Protein AF-A0A2G2Z5S8-F1 (afdb_monomer_lite)

Radius of gyration: 26.85 Å; chains: 1; bounding box: 64×42×79 Å

Organism: Capsicum annuum (NCBI:txid4072)

pLDDT: mean 77.66, std 19.0, range [31.72, 97.69]

Secondary structure (DSSP, 8-state):
-HHHHHHHHHHHHHHHHHHHHHHHHTS--------------S-TTHHHHHHSS-----TT-------TTSSS---EEEEEEEEEEEEEETTEEEEEEEEEEEEE--SSSSHHHHHHHHHHHHHHHHHHHHHHHT-

Structure (mmCIF, N/CA/C/O backbone):
data_AF-A0A2G2Z5S8-F1
#
_entry.id   AF-A0A2G2Z5S8-F1
#
loop_
_atom_site.group_PDB
_atom_site.id
_atom_site.type_symbol
_atom_site.label_atom_id
_atom_site.label_alt_id
_atom_site.label_comp_id
_atom_site.label_asym_id
_atom_site.label_entity_id
_atom_site.label_seq_id
_atom_site.pdbx_PDB_ins_code
_atom_site.Cartn_x
_atom_site.Cartn_y
_atom_site.Cartn_z
_atom_site.occupancy
_atom_site.B_iso_or_equiv
_atom_site.auth_seq_id
_atom_site.auth_comp_id
_atom_site.auth_asym_id
_atom_site.auth_atom_id
_atom_site.pdbx_PDB_model_num
ATOM 1 N N . MET A 1 1 ? 36.21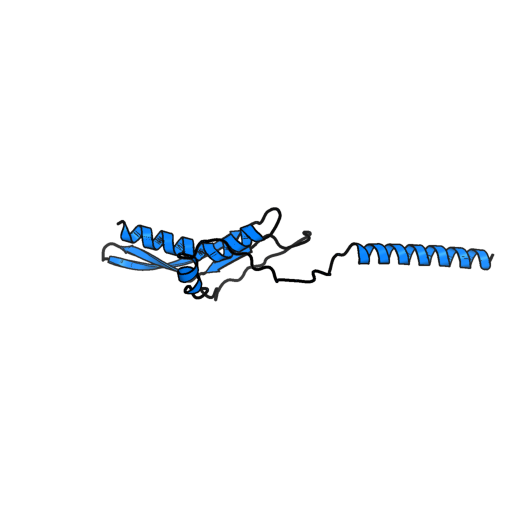5 -20.234 -53.855 1.00 63.56 1 MET A N 1
ATOM 2 C CA . MET A 1 1 ? 34.893 -20.577 -53.268 1.00 63.56 1 MET A CA 1
ATOM 3 C C . MET A 1 1 ? 34.923 -20.840 -51.760 1.00 63.56 1 MET A C 1
ATOM 5 O O . MET A 1 1 ? 33.955 -20.479 -51.110 1.00 63.56 1 MET A O 1
ATOM 9 N N . LYS A 1 2 ? 35.971 -21.458 -51.188 1.00 72.56 2 LYS A N 1
ATOM 10 C CA . LYS A 1 2 ? 36.055 -21.725 -49.735 1.00 72.56 2 LYS A CA 1
ATOM 11 C C . LYS A 1 2 ? 36.263 -20.446 -48.909 1.00 72.56 2 LYS A C 1
ATOM 13 O O . LYS A 1 2 ? 35.485 -20.200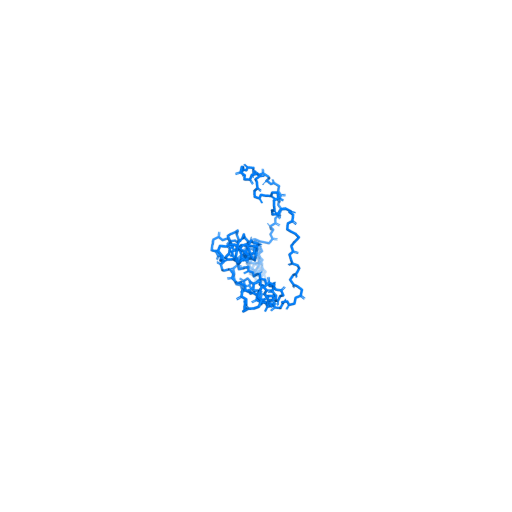 -47.999 1.00 72.56 2 LYS A O 1
ATOM 18 N N . GLU A 1 3 ? 37.179 -19.581 -49.341 1.00 75.44 3 GLU A N 1
ATOM 19 C CA . GLU A 1 3 ? 37.427 -18.270 -48.707 1.00 75.44 3 GLU A CA 1
ATOM 20 C C . GLU A 1 3 ? 36.176 -17.385 -48.634 1.00 75.44 3 GLU A C 1
ATOM 22 O O . GLU A 1 3 ? 35.882 -16.784 -47.608 1.00 75.44 3 GLU A O 1
ATOM 27 N N . LEU A 1 4 ? 35.367 -17.374 -49.698 1.00 81.19 4 LEU A N 1
ATOM 28 C CA . LEU A 1 4 ? 34.135 -16.585 -49.737 1.00 81.19 4 LEU A CA 1
ATOM 29 C C . LEU A 1 4 ? 33.081 -17.101 -48.743 1.00 81.19 4 LEU A C 1
ATOM 31 O O . LEU A 1 4 ? 32.362 -16.309 -48.143 1.00 81.19 4 LEU A O 1
ATOM 35 N N . LYS A 1 5 ? 33.016 -18.424 -48.532 1.00 83.31 5 LYS A N 1
ATOM 36 C CA . LYS A 1 5 ? 32.138 -19.027 -47.519 1.00 83.31 5 LYS A CA 1
ATOM 37 C C . LYS A 1 5 ? 32.605 -18.688 -46.105 1.00 83.31 5 LYS A C 1
ATOM 39 O O . LYS A 1 5 ? 31.769 -18.408 -45.259 1.00 83.31 5 LYS A O 1
ATOM 44 N N . ILE A 1 6 ? 33.917 -18.668 -45.866 1.00 87.94 6 ILE A N 1
ATOM 45 C CA . ILE A 1 6 ? 34.497 -18.299 -44.567 1.00 87.94 6 ILE A CA 1
ATOM 46 C C . ILE A 1 6 ? 34.156 -16.845 -44.222 1.00 87.94 6 ILE A C 1
ATOM 48 O O . ILE A 1 6 ? 33.663 -16.580 -43.128 1.00 87.94 6 ILE A O 1
ATOM 52 N N . VAL A 1 7 ? 34.327 -15.920 -45.171 1.00 88.56 7 VAL A N 1
ATOM 53 C CA . VAL A 1 7 ? 33.982 -14.501 -44.978 1.00 88.56 7 VAL A CA 1
ATOM 54 C C . VAL A 1 7 ? 32.497 -14.327 -44.647 1.00 88.56 7 VAL A C 1
ATOM 56 O O . VAL A 1 7 ? 32.155 -13.601 -43.716 1.00 88.56 7 VAL A O 1
ATOM 59 N N . TRP A 1 8 ? 31.608 -15.035 -45.348 1.00 88.56 8 TRP A N 1
ATOM 60 C CA . TRP A 1 8 ? 30.167 -14.959 -45.090 1.00 88.56 8 TRP A CA 1
ATOM 61 C C . TRP A 1 8 ? 29.781 -15.504 -43.709 1.00 88.56 8 TRP A C 1
ATOM 63 O O . TRP A 1 8 ? 28.970 -14.899 -43.009 1.00 88.56 8 TRP A O 1
ATOM 73 N N . THR A 1 9 ? 30.408 -16.601 -43.278 1.00 89.31 9 THR A N 1
ATOM 74 C CA . THR A 1 9 ? 30.201 -17.158 -41.935 1.00 89.31 9 THR A CA 1
ATOM 75 C C . THR A 1 9 ? 30.644 -16.181 -40.845 1.00 89.31 9 THR A C 1
ATOM 77 O O . THR A 1 9 ? 29.927 -16.012 -39.862 1.00 89.31 9 THR A O 1
ATOM 80 N N . ILE A 1 10 ? 31.779 -15.497 -41.023 1.00 91.12 10 ILE A N 1
ATOM 81 C CA . ILE A 1 10 ? 32.276 -14.505 -40.055 1.00 91.12 10 ILE A CA 1
ATOM 82 C C . ILE A 1 10 ? 31.316 -13.313 -39.949 1.00 91.12 10 ILE A C 1
ATOM 84 O O . ILE A 1 10 ? 30.996 -12.893 -38.840 1.00 91.12 10 ILE A O 1
ATOM 88 N N . ILE A 1 11 ? 30.810 -12.803 -41.078 1.00 91.12 11 ILE A N 1
ATOM 89 C CA . ILE A 1 11 ? 29.851 -11.685 -41.095 1.00 91.12 11 ILE A CA 1
ATOM 90 C C . ILE A 1 11 ? 28.561 -12.061 -40.355 1.00 91.12 11 ILE A C 1
ATOM 92 O O . ILE A 1 11 ? 28.077 -11.283 -39.534 1.00 91.12 11 ILE A O 1
ATOM 96 N N . MET A 1 12 ? 28.032 -13.263 -40.595 1.00 89.62 12 MET A N 1
ATOM 97 C CA . MET A 1 12 ? 26.826 -13.742 -39.912 1.00 89.62 12 MET A CA 1
ATOM 98 C C . MET A 1 12 ? 27.048 -13.928 -38.406 1.00 89.62 12 MET A C 1
ATOM 100 O O . MET A 1 12 ? 26.197 -13.539 -37.607 1.00 89.62 12 MET A O 1
ATOM 104 N N . LEU A 1 13 ? 28.204 -14.467 -38.006 1.00 91.38 13 LEU A N 1
ATOM 105 C CA . LEU A 1 13 ? 28.548 -14.654 -36.596 1.00 91.38 13 LEU A CA 1
ATOM 106 C C . LEU A 1 13 ? 28.708 -13.309 -35.870 1.00 91.38 13 LEU A C 1
ATOM 108 O O . LEU A 1 13 ? 28.221 -13.142 -34.754 1.00 91.38 13 LEU A O 1
ATOM 112 N N . PHE A 1 14 ? 29.350 -12.335 -36.519 1.00 90.19 14 PHE A N 1
ATOM 113 C CA . PHE A 1 14 ? 29.526 -10.988 -35.981 1.00 90.19 14 PHE A CA 1
ATOM 114 C C . PHE A 1 14 ? 28.191 -10.243 -35.864 1.00 90.19 14 PHE A C 1
ATOM 116 O O . PHE A 1 14 ? 27.932 -9.607 -34.845 1.00 90.19 14 PHE A O 1
ATOM 123 N N . GLY A 1 15 ? 27.311 -10.373 -36.863 1.00 87.38 15 GLY A N 1
ATOM 124 C CA . GLY A 1 15 ? 25.958 -9.816 -36.815 1.00 87.38 15 GLY A CA 1
ATOM 125 C C . GLY A 1 15 ? 25.128 -10.384 -35.660 1.00 87.38 15 GLY A C 1
ATOM 126 O O . GLY A 1 15 ? 24.486 -9.626 -34.934 1.00 87.38 15 GLY A O 1
ATOM 127 N N . LEU A 1 16 ? 25.201 -11.701 -35.433 1.00 87.94 16 LEU A N 1
ATOM 128 C CA . LEU A 1 16 ? 24.538 -12.353 -34.301 1.00 87.94 16 LEU A CA 1
ATOM 129 C C . LEU A 1 16 ? 25.102 -11.867 -32.956 1.00 87.94 16 LEU A C 1
ATOM 131 O O . LEU A 1 16 ? 24.339 -11.541 -32.048 1.00 87.94 16 LEU A O 1
ATOM 135 N N . PHE A 1 17 ? 26.429 -11.768 -32.840 1.00 87.06 17 PHE A N 1
ATOM 136 C CA . PHE A 1 17 ? 27.086 -11.287 -31.626 1.00 87.06 17 PHE A CA 1
ATOM 137 C C . PHE A 1 17 ? 26.690 -9.843 -31.292 1.00 87.06 17 PHE A C 1
ATOM 139 O O . PHE A 1 17 ? 26.361 -9.549 -30.144 1.00 87.06 17 PHE A O 1
ATOM 146 N N . MET A 1 18 ? 26.644 -8.957 -32.291 1.00 87.62 18 MET A N 1
ATOM 147 C CA . MET A 1 18 ? 26.243 -7.561 -32.093 1.00 87.62 18 MET A CA 1
ATOM 148 C C . MET A 1 18 ? 24.781 -7.424 -31.665 1.00 87.62 18 MET A C 1
ATOM 150 O O . MET A 1 18 ? 24.484 -6.623 -30.782 1.00 87.62 18 MET A O 1
ATOM 154 N N . ALA A 1 19 ? 23.874 -8.244 -32.206 1.00 81.50 19 ALA A N 1
ATOM 155 C CA . ALA A 1 19 ? 22.482 -8.268 -31.757 1.00 81.50 19 ALA A CA 1
ATOM 156 C C . ALA A 1 19 ? 22.359 -8.684 -30.277 1.00 81.50 19 ALA A C 1
ATOM 158 O O . ALA A 1 19 ? 21.621 -8.056 -29.515 1.00 81.50 19 ALA A O 1
ATOM 159 N N . CYS A 1 20 ? 23.124 -9.691 -29.841 1.00 80.75 20 CYS A N 1
ATOM 160 C CA . CYS A 1 20 ? 23.172 -10.096 -28.434 1.00 80.75 20 CYS A CA 1
ATOM 161 C C . CYS A 1 20 ? 23.778 -9.008 -27.536 1.00 80.75 20 CYS A C 1
ATOM 163 O O . CYS A 1 20 ? 23.257 -8.748 -26.454 1.00 80.75 20 CYS A O 1
ATOM 165 N N . PHE A 1 21 ? 24.849 -8.351 -27.984 1.00 82.12 21 PHE A N 1
ATOM 166 C CA . PHE A 1 21 ? 25.538 -7.322 -27.205 1.00 82.12 21 PHE A CA 1
ATOM 167 C C . PHE A 1 21 ? 24.655 -6.087 -26.981 1.00 82.12 21 PHE A C 1
ATOM 169 O O . PHE A 1 21 ? 24.565 -5.589 -25.861 1.00 82.12 21 PHE A O 1
ATOM 176 N N . VAL A 1 22 ? 23.928 -5.647 -28.015 1.00 78.69 22 VAL A N 1
ATOM 177 C CA . VAL A 1 22 ? 22.937 -4.565 -27.899 1.00 78.69 22 VAL A CA 1
ATOM 178 C C . VAL A 1 22 ? 21.814 -4.958 -26.934 1.00 78.69 22 VAL A C 1
ATOM 180 O O . VAL A 1 22 ? 21.454 -4.160 -26.074 1.00 78.69 22 VAL A O 1
ATOM 183 N N . GLY A 1 23 ? 21.314 -6.197 -26.999 1.00 70.50 23 GLY A N 1
ATOM 184 C CA . GLY A 1 23 ? 20.294 -6.691 -26.067 1.00 70.50 23 GLY A CA 1
ATOM 185 C C . GLY A 1 23 ? 20.749 -6.733 -24.601 1.00 70.50 23 GLY A C 1
ATOM 186 O O . GLY A 1 23 ? 19.946 -6.471 -23.708 1.00 70.50 23 GLY A O 1
ATOM 187 N N . ILE A 1 24 ? 22.030 -7.020 -24.343 1.00 74.19 24 ILE A N 1
ATOM 188 C CA . ILE A 1 24 ? 22.610 -7.007 -22.991 1.00 74.19 24 ILE A CA 1
ATOM 189 C C . ILE A 1 24 ? 22.808 -5.569 -22.494 1.00 74.19 24 ILE A C 1
ATOM 191 O O . ILE A 1 24 ? 22.425 -5.269 -21.367 1.00 74.19 24 ILE A O 1
ATOM 195 N N . ILE A 1 25 ? 23.349 -4.669 -23.325 1.00 71.38 25 ILE A N 1
ATOM 196 C CA . ILE A 1 25 ? 23.560 -3.257 -22.953 1.00 71.38 25 ILE A CA 1
ATOM 197 C C . ILE A 1 25 ? 22.230 -2.532 -22.713 1.00 71.38 25 ILE A C 1
ATOM 199 O O . ILE A 1 25 ? 22.122 -1.731 -21.789 1.00 71.38 25 ILE A O 1
ATOM 203 N N . MET A 1 26 ? 21.203 -2.815 -23.517 1.00 63.16 26 MET A N 1
ATOM 204 C CA . MET A 1 26 ? 19.881 -2.194 -23.380 1.00 63.16 26 MET A CA 1
ATOM 205 C C . MET A 1 26 ? 19.015 -2.818 -22.272 1.00 63.16 26 MET A C 1
ATOM 207 O O . MET A 1 26 ? 17.871 -2.404 -22.102 1.00 63.16 26 MET A O 1
ATOM 211 N N . ASN A 1 27 ? 19.528 -3.791 -21.512 1.00 57.19 27 ASN A N 1
ATOM 212 C CA . ASN A 1 27 ? 18.870 -4.337 -20.327 1.00 57.19 27 ASN A CA 1
ATOM 213 C C . ASN A 1 27 ? 19.522 -3.707 -19.082 1.00 57.19 27 ASN A C 1
ATOM 215 O O . ASN A 1 27 ? 20.536 -4.221 -18.603 1.00 57.19 27 ASN A O 1
ATOM 219 N N . PRO A 1 28 ? 18.996 -2.588 -18.547 1.00 54.91 28 PRO A N 1
ATOM 220 C CA . PRO A 1 28 ? 19.568 -1.935 -17.379 1.00 54.91 28 PRO A CA 1
ATOM 221 C C . PRO A 1 28 ? 19.227 -2.767 -16.138 1.00 54.91 28 PRO A C 1
ATOM 223 O O . PRO A 1 28 ? 18.285 -2.481 -15.409 1.00 54.91 28 PRO A O 1
ATOM 226 N N . ARG A 1 29 ? 19.978 -3.843 -15.902 1.00 55.59 29 ARG A N 1
ATOM 227 C CA . ARG A 1 29 ? 19.924 -4.632 -14.662 1.00 55.59 29 ARG A CA 1
ATOM 228 C C . ARG A 1 29 ? 21.128 -4.371 -13.767 1.00 55.59 29 ARG A C 1
ATOM 230 O O . ARG A 1 29 ? 21.684 -5.283 -13.169 1.00 55.59 29 ARG A O 1
ATOM 237 N N . VAL A 1 30 ? 21.514 -3.106 -13.660 1.00 46.91 30 VAL A N 1
ATOM 238 C CA . VAL A 1 30 ? 22.469 -2.645 -12.652 1.00 46.91 30 VAL A CA 1
ATOM 239 C C . VAL A 1 30 ? 21.882 -1.392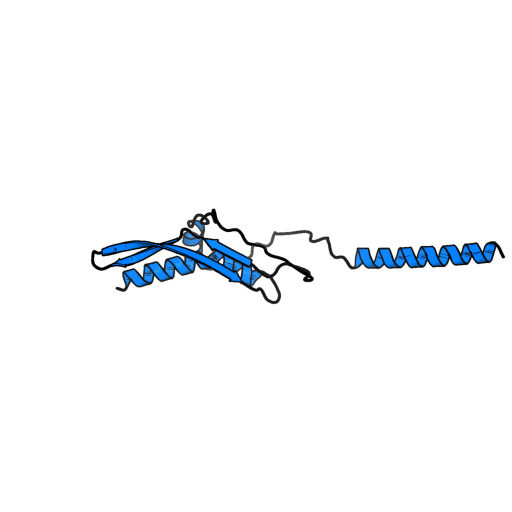 -12.008 1.00 46.91 30 VAL A C 1
ATOM 241 O O . VAL A 1 30 ? 22.254 -0.268 -12.327 1.00 46.91 30 VAL A O 1
ATOM 244 N N . GLY A 1 31 ? 20.897 -1.603 -11.135 1.00 44.28 31 GLY A N 1
ATOM 245 C CA . GLY A 1 31 ? 20.618 -0.664 -10.057 1.00 44.28 31 GLY A CA 1
ATOM 246 C C . GLY A 1 31 ? 21.676 -0.904 -8.989 1.00 44.28 31 GLY A C 1
ATOM 247 O O . GLY A 1 31 ? 21.625 -1.906 -8.284 1.00 44.28 31 GLY A O 1
ATOM 248 N N . ILE A 1 32 ? 22.700 -0.053 -8.945 1.00 46.75 32 ILE A N 1
ATOM 249 C CA . ILE A 1 32 ? 23.508 0.087 -7.735 1.00 46.75 32 ILE A CA 1
ATOM 250 C C . ILE A 1 32 ? 22.660 0.949 -6.808 1.00 46.75 32 ILE A C 1
ATOM 252 O O . ILE A 1 32 ? 22.557 2.160 -7.012 1.00 46.75 32 ILE A O 1
ATOM 256 N N . ASP A 1 33 ? 22.031 0.313 -5.826 1.00 41.25 33 ASP A N 1
ATOM 257 C CA . ASP A 1 33 ? 21.307 0.997 -4.762 1.00 41.25 33 ASP A CA 1
ATOM 258 C C . ASP A 1 33 ? 22.324 1.707 -3.857 1.00 41.25 33 ASP A C 1
ATOM 260 O O . ASP A 1 33 ? 22.796 1.171 -2.858 1.00 41.25 33 ASP A O 1
ATOM 264 N N . ASN A 1 34 ? 22.700 2.932 -4.223 1.00 44.47 34 ASN A N 1
ATOM 265 C CA . ASN A 1 34 ? 23.381 3.853 -3.319 1.00 44.47 34 ASN A CA 1
ATOM 266 C C . ASN A 1 34 ? 22.322 4.638 -2.540 1.00 44.47 34 ASN A C 1
ATOM 268 O O . ASN A 1 34 ? 22.086 5.818 -2.799 1.00 44.47 34 ASN A O 1
ATOM 272 N N . SER A 1 35 ? 21.676 3.989 -1.572 1.00 43.41 35 SER A N 1
ATOM 273 C CA . SER A 1 35 ? 20.860 4.696 -0.587 1.00 43.41 35 SER A CA 1
ATOM 274 C C . SER A 1 35 ? 21.778 5.336 0.455 1.00 43.41 35 SER A C 1
ATOM 276 O O . SER A 1 35 ? 22.042 4.771 1.513 1.00 43.41 35 SER A O 1
ATOM 278 N N . ASN A 1 36 ? 22.304 6.517 0.138 1.00 47.03 36 ASN A N 1
ATOM 279 C CA . ASN A 1 36 ? 22.810 7.440 1.145 1.00 47.03 36 ASN A CA 1
ATOM 280 C C . ASN A 1 36 ? 22.618 8.878 0.658 1.00 47.03 36 ASN A C 1
ATOM 282 O O . ASN A 1 36 ? 23.509 9.496 0.083 1.00 47.03 36 ASN A O 1
ATOM 286 N N . SER A 1 37 ? 21.432 9.418 0.917 1.00 37.16 37 SER A N 1
ATOM 287 C CA . SER A 1 37 ? 21.216 10.860 0.959 1.00 37.16 37 SER A CA 1
ATOM 288 C C . SER A 1 37 ? 20.103 11.157 1.954 1.00 37.16 37 SER A C 1
ATOM 290 O O . SER A 1 37 ? 18.920 11.183 1.624 1.00 37.16 37 SER A O 1
ATOM 292 N N . LYS A 1 38 ? 20.529 11.348 3.201 1.00 37.91 38 LYS A N 1
ATOM 293 C CA . LYS A 1 38 ? 19.801 12.096 4.218 1.00 37.91 38 LYS A CA 1
ATOM 294 C C . LYS A 1 38 ? 19.679 13.543 3.733 1.00 37.91 38 LYS A C 1
ATOM 296 O O . LYS A 1 38 ? 20.700 14.173 3.465 1.00 37.91 38 LYS A O 1
ATOM 301 N N . ALA A 1 39 ? 18.458 14.053 3.643 1.00 31.72 39 ALA A N 1
ATOM 302 C CA . ALA A 1 39 ? 18.185 15.481 3.606 1.00 31.72 39 ALA A CA 1
ATOM 303 C C . ALA A 1 39 ? 16.932 15.749 4.445 1.00 31.72 39 ALA A C 1
ATOM 305 O O . ALA A 1 39 ? 15.934 15.044 4.357 1.00 31.72 39 ALA A O 1
ATOM 306 N N . GLU A 1 40 ? 17.100 16.716 5.326 1.00 42.00 40 GLU A N 1
ATOM 307 C CA . GLU A 1 40 ? 16.324 17.078 6.501 1.00 42.00 40 GLU A CA 1
ATOM 308 C C . GLU A 1 40 ? 15.346 18.199 6.140 1.00 42.00 40 GLU A C 1
ATOM 310 O O . GLU A 1 40 ? 15.740 19.155 5.471 1.00 42.00 40 GLU A O 1
ATOM 315 N N . SER A 1 41 ? 14.092 18.102 6.584 1.00 35.62 41 SER A N 1
ATOM 316 C CA . SER A 1 41 ? 13.186 19.250 6.653 1.00 35.62 41 SER A CA 1
ATOM 317 C C . SER A 1 41 ? 12.133 19.037 7.741 1.00 35.62 41 SER A C 1
ATOM 319 O O . SER A 1 41 ? 11.277 18.169 7.615 1.00 35.62 41 SER A O 1
ATOM 321 N N . GLU A 1 42 ? 12.273 19.826 8.804 1.00 50.75 42 GLU A N 1
ATOM 322 C CA . GLU A 1 42 ? 11.262 20.335 9.742 1.00 50.75 42 GLU A CA 1
ATOM 323 C C . GLU A 1 42 ? 9.855 19.695 9.701 1.00 50.75 42 GLU A C 1
ATOM 325 O O . GLU A 1 42 ? 8.925 20.244 9.117 1.00 50.75 42 GLU A O 1
ATOM 330 N N . GLU A 1 43 ? 9.671 18.586 10.426 1.00 44.41 43 GLU A N 1
ATOM 331 C CA . GLU A 1 43 ? 8.360 18.141 10.936 1.00 44.41 43 GLU A CA 1
ATOM 332 C C . GLU A 1 43 ? 8.549 17.349 12.252 1.00 44.41 43 GLU A C 1
ATOM 334 O O . GLU A 1 43 ? 8.190 16.184 12.399 1.00 44.41 43 GLU A O 1
ATOM 339 N N . ASP A 1 44 ? 9.200 17.989 13.225 1.00 40.94 44 ASP A N 1
ATOM 340 C CA . ASP A 1 44 ? 9.810 17.334 14.399 1.00 40.94 44 ASP A CA 1
ATOM 341 C C . ASP A 1 44 ? 8.808 16.865 15.480 1.00 40.94 44 ASP A C 1
ATOM 343 O O . ASP A 1 44 ? 9.195 16.264 16.473 1.00 40.94 44 ASP A O 1
ATOM 347 N N . LEU A 1 45 ? 7.503 17.116 15.311 1.00 42.56 45 LEU A N 1
ATOM 348 C CA . LEU A 1 45 ? 6.475 16.739 16.300 1.00 42.56 45 LEU A CA 1
ATOM 349 C C . LEU A 1 45 ? 5.665 15.508 15.858 1.00 42.56 45 LEU A C 1
ATOM 351 O O . LEU A 1 45 ? 5.258 14.691 16.681 1.00 42.56 45 LEU A O 1
ATOM 355 N N . SER A 1 46 ? 5.458 15.328 14.553 1.00 54.72 46 SER A N 1
ATOM 356 C CA . SER A 1 46 ? 4.729 14.183 13.993 1.00 54.72 46 SER A CA 1
ATOM 357 C C . SER A 1 46 ? 5.629 12.958 13.792 1.00 54.72 46 SER A C 1
ATOM 359 O O . SER A 1 46 ? 5.161 11.835 13.982 1.00 54.72 46 SER A O 1
ATOM 361 N N . GLU A 1 47 ? 6.919 13.150 13.498 1.00 52.59 47 GLU A N 1
ATOM 362 C CA . GLU A 1 47 ? 7.902 12.066 13.350 1.00 52.59 47 GLU A CA 1
ATOM 363 C C . GLU A 1 47 ? 8.142 11.277 14.645 1.00 52.59 47 GLU A C 1
ATOM 365 O O . GLU A 1 47 ? 8.340 10.064 14.591 1.00 52.59 47 GLU A O 1
ATOM 370 N N . GLU A 1 48 ? 8.117 11.921 15.814 1.00 48.31 48 GLU A N 1
ATOM 371 C CA . GLU A 1 48 ? 8.339 11.225 17.089 1.00 48.31 48 GLU A CA 1
ATOM 372 C C . GLU A 1 48 ? 7.156 10.308 17.443 1.00 48.31 48 GLU A C 1
ATOM 374 O O . GLU A 1 48 ? 7.346 9.203 17.956 1.00 48.31 48 GLU A O 1
ATOM 379 N N . LEU A 1 49 ? 5.936 10.708 17.066 1.00 53.84 49 LEU A N 1
ATOM 380 C CA . LEU A 1 49 ? 4.722 9.915 17.268 1.00 53.84 49 LEU A CA 1
ATOM 381 C C . LEU A 1 49 ? 4.594 8.772 16.244 1.00 53.84 49 LEU A C 1
ATOM 383 O O . LEU A 1 49 ? 4.091 7.702 16.583 1.00 53.84 49 LEU A O 1
ATOM 387 N N . LEU A 1 50 ? 5.101 8.971 15.020 1.00 54.09 50 LEU A N 1
ATOM 388 C CA . LEU A 1 50 ? 5.144 7.957 13.957 1.00 54.09 50 LEU A CA 1
ATOM 389 C C . LEU A 1 50 ? 6.300 6.951 14.140 1.00 54.09 50 LEU A C 1
ATOM 391 O O . LEU A 1 50 ? 6.201 5.795 13.747 1.00 54.09 50 LEU A O 1
ATOM 395 N N . LYS A 1 51 ? 7.403 7.345 14.789 1.00 52.44 51 LYS A N 1
ATOM 396 C CA . LYS A 1 51 ? 8.490 6.419 15.169 1.00 52.44 51 LYS A CA 1
ATOM 397 C C . LYS A 1 51 ? 8.106 5.496 16.325 1.00 52.44 51 LYS A C 1
ATOM 399 O O . LYS A 1 51 ? 8.744 4.460 16.511 1.00 52.44 51 LYS A O 1
ATOM 404 N N . LEU A 1 52 ? 7.071 5.855 17.086 1.00 48.25 52 LEU A N 1
ATOM 405 C CA . LEU A 1 52 ? 6.519 5.030 18.158 1.00 48.25 52 LEU A CA 1
ATOM 406 C C . LEU A 1 52 ? 5.433 4.053 17.670 1.00 48.25 52 LEU A C 1
ATOM 408 O O . LEU A 1 52 ? 5.098 3.116 18.399 1.00 48.25 52 LEU A O 1
ATOM 412 N N . SER A 1 53 ? 4.881 4.235 16.461 1.00 49.53 53 SER A N 1
ATOM 413 C CA . SER A 1 53 ? 3.938 3.275 15.888 1.00 49.53 53 SER A CA 1
ATOM 414 C C . SER A 1 53 ? 4.701 2.054 15.391 1.00 49.53 53 SER A C 1
ATOM 416 O O . SER A 1 53 ? 5.315 2.052 14.326 1.00 49.53 53 SER A O 1
ATOM 418 N N . ILE A 1 54 ? 4.668 0.997 16.198 1.00 57.16 54 ILE A N 1
ATOM 419 C CA . ILE A 1 54 ? 5.056 -0.351 15.785 1.00 57.16 54 ILE A CA 1
ATOM 420 C C . ILE A 1 54 ? 4.312 -0.651 14.471 1.00 57.16 54 ILE A C 1
ATOM 422 O O . ILE A 1 54 ? 3.078 -0.616 14.489 1.00 57.16 54 ILE A O 1
ATOM 426 N N . PRO A 1 55 ? 5.013 -0.950 13.356 1.00 50.91 55 PRO A N 1
ATOM 427 C CA . PRO A 1 55 ? 4.364 -1.313 12.104 1.00 50.91 55 PRO A CA 1
ATOM 428 C C . PRO A 1 55 ? 3.410 -2.464 12.388 1.00 50.91 55 PRO A C 1
ATOM 430 O O . PRO A 1 55 ? 3.850 -3.522 12.848 1.00 50.91 55 PRO A O 1
ATOM 433 N N . ILE A 1 56 ? 2.108 -2.250 12.193 1.00 54.62 56 ILE A N 1
ATOM 434 C CA . ILE A 1 56 ? 1.124 -3.275 12.524 1.00 54.62 56 ILE A CA 1
ATOM 435 C C . ILE A 1 56 ? 1.377 -4.452 11.574 1.00 54.62 56 ILE A C 1
ATOM 437 O O . ILE A 1 56 ? 1.221 -4.294 10.360 1.00 54.62 56 ILE A O 1
ATOM 441 N N . PRO A 1 57 ? 1.804 -5.625 12.077 1.00 52.31 57 PRO A N 1
ATOM 442 C CA . PRO A 1 57 ? 2.195 -6.719 11.209 1.00 52.31 57 PRO A CA 1
ATOM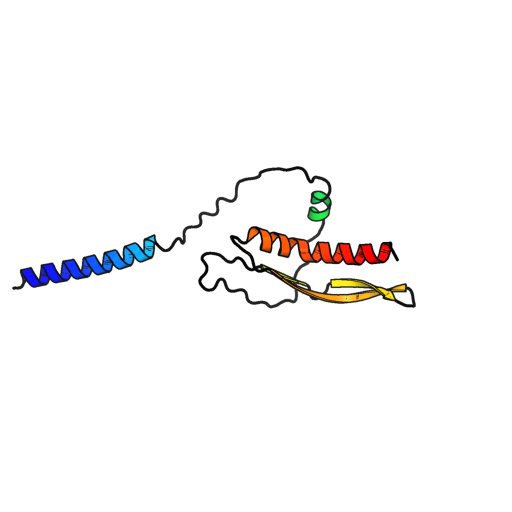 443 C C . PRO A 1 57 ? 0.975 -7.210 10.426 1.00 52.31 57 PRO A C 1
ATOM 445 O O . PRO A 1 57 ? -0.056 -7.568 10.998 1.00 52.31 57 PRO A O 1
ATOM 448 N N . THR A 1 58 ? 1.110 -7.239 9.102 1.00 55.06 58 THR A N 1
ATOM 449 C CA . THR A 1 58 ? 0.086 -7.621 8.121 1.00 55.06 58 THR A CA 1
ATOM 450 C C . THR A 1 58 ? -0.125 -9.144 8.104 1.00 55.06 58 THR A C 1
ATOM 452 O O . THR A 1 58 ? 0.057 -9.820 7.098 1.00 55.06 58 THR A O 1
ATOM 455 N N . GLN A 1 59 ? -0.466 -9.739 9.250 1.00 58.12 59 GLN A N 1
ATOM 456 C CA . GLN A 1 59 ? -0.308 -11.184 9.470 1.00 58.12 59 GLN A CA 1
ATOM 457 C C . GLN A 1 59 ? -1.243 -12.114 8.674 1.00 58.12 59 GLN A C 1
ATOM 459 O O . GLN A 1 59 ? -1.023 -13.315 8.715 1.00 58.12 59 GLN A O 1
ATOM 464 N N . ASN A 1 60 ? -2.230 -11.627 7.913 1.00 68.81 60 ASN A N 1
ATOM 465 C CA . ASN A 1 60 ? -3.268 -12.490 7.318 1.00 68.81 60 ASN A CA 1
ATOM 466 C C . ASN A 1 60 ? -3.721 -12.062 5.908 1.00 68.81 60 ASN A C 1
ATOM 468 O O . ASN A 1 60 ? -4.862 -12.304 5.515 1.00 68.81 60 ASN A O 1
ATOM 472 N N . CYS A 1 61 ? -2.856 -11.403 5.140 1.00 83.44 61 CYS A N 1
ATOM 473 C CA . CYS A 1 61 ? -3.204 -10.920 3.807 1.00 83.44 61 CYS A CA 1
ATOM 474 C C . CYS A 1 61 ? -2.379 -11.608 2.725 1.00 83.44 61 CYS A C 1
ATOM 476 O O . CYS A 1 61 ? -1.152 -11.595 2.768 1.00 83.44 61 CYS A O 1
ATOM 478 N N . HIS A 1 62 ? -3.056 -12.151 1.715 1.00 88.00 62 HIS A N 1
ATOM 479 C CA . HIS A 1 62 ? -2.416 -12.639 0.499 1.00 88.00 62 HIS A CA 1
ATOM 480 C C . HIS A 1 62 ? -2.801 -11.732 -0.663 1.00 88.00 62 HIS A C 1
ATOM 482 O O . HIS A 1 62 ? -3.980 -11.552 -0.957 1.00 88.00 62 HIS A O 1
ATOM 488 N N . PHE A 1 63 ? -1.799 -11.173 -1.328 1.00 89.56 63 PHE A N 1
ATOM 489 C CA . PHE A 1 63 ? -1.967 -10.376 -2.532 1.00 89.56 63 PHE A CA 1
ATOM 490 C C . PHE A 1 63 ? -0.852 -10.716 -3.518 1.00 89.56 63 PHE A C 1
ATOM 492 O O . PHE A 1 63 ? 0.204 -11.222 -3.138 1.00 89.56 63 PHE A O 1
ATOM 499 N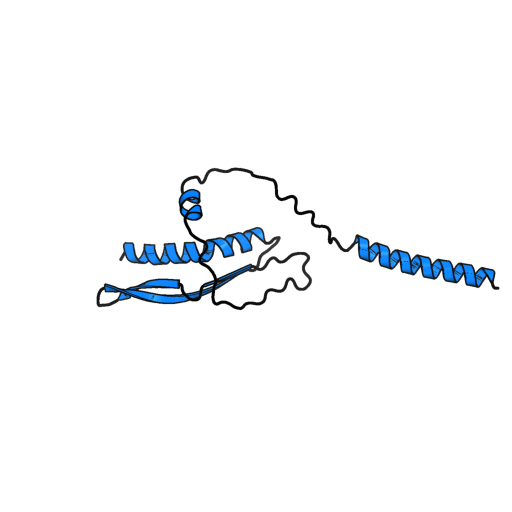 N . ALA A 1 64 ? -1.105 -10.456 -4.794 1.00 92.31 64 ALA A N 1
ATOM 500 C CA . ALA A 1 64 ? -0.120 -10.602 -5.851 1.00 92.31 64 ALA A CA 1
ATOM 501 C C . ALA A 1 64 ? 0.066 -9.241 -6.513 1.00 92.31 64 ALA A C 1
ATOM 503 O O . ALA A 1 64 ? -0.905 -8.645 -6.978 1.00 92.31 64 ALA A O 1
ATOM 504 N N . THR A 1 65 ? 1.306 -8.763 -6.559 1.00 91.94 65 THR A N 1
ATOM 505 C CA . THR A 1 65 ? 1.688 -7.592 -7.351 1.00 91.94 65 THR A CA 1
ATOM 506 C C . THR A 1 65 ? 2.493 -8.059 -8.557 1.00 91.94 65 THR A C 1
ATOM 508 O O . THR A 1 65 ? 3.188 -9.078 -8.513 1.00 91.94 65 THR A O 1
ATOM 511 N N . SER A 1 66 ? 2.365 -7.351 -9.675 1.00 93.50 66 SER A N 1
ATOM 512 C CA . SER A 1 66 ? 3.138 -7.648 -10.874 1.00 93.50 66 SER A CA 1
ATOM 513 C C . SER A 1 66 ? 3.604 -6.361 -11.523 1.00 93.50 66 SER A C 1
ATOM 515 O O . SER A 1 66 ? 2.789 -5.545 -11.940 1.00 93.50 66 SER A O 1
ATOM 517 N N . GLN A 1 67 ? 4.916 -6.251 -11.719 1.00 93.56 67 GLN A N 1
ATOM 518 C CA . GLN A 1 67 ? 5.528 -5.150 -12.467 1.00 93.56 67 GLN A CA 1
ATOM 519 C C . GLN A 1 67 ? 5.122 -5.176 -13.949 1.00 93.56 67 GLN A C 1
ATOM 521 O O . GLN A 1 67 ? 5.221 -4.179 -14.672 1.00 93.56 67 GLN A O 1
ATOM 526 N N . GLY A 1 68 ? 4.675 -6.337 -14.437 1.00 93.38 68 GLY A N 1
ATOM 527 C CA . GLY A 1 68 ? 4.328 -6.540 -15.833 1.00 93.38 68 GLY A CA 1
ATOM 528 C C . GLY A 1 68 ? 5.495 -6.195 -16.762 1.00 93.38 68 GLY A C 1
ATOM 529 O O . GLY A 1 68 ? 6.578 -6.767 -16.665 1.00 93.38 68 GLY A O 1
ATOM 530 N N . ARG A 1 69 ? 5.254 -5.267 -17.696 1.00 94.69 69 ARG A N 1
ATOM 531 C CA . ARG A 1 69 ? 6.231 -4.808 -18.704 1.00 94.69 69 ARG A CA 1
ATOM 532 C C . ARG A 1 69 ? 6.935 -3.496 -18.327 1.00 94.69 69 ARG A C 1
ATOM 534 O O . ARG A 1 69 ? 7.679 -2.965 -19.149 1.00 94.69 69 ARG A O 1
ATOM 541 N N . ARG A 1 70 ? 6.657 -2.929 -17.148 1.00 92.81 70 ARG A N 1
ATOM 542 C CA . ARG A 1 70 ? 7.266 -1.669 -16.690 1.00 92.81 70 ARG A CA 1
ATOM 543 C C . ARG A 1 70 ? 8.727 -1.885 -16.294 1.00 92.81 70 ARG A C 1
ATOM 545 O O . ARG A 1 70 ? 9.158 -3.016 -16.091 1.00 92.81 70 ARG A O 1
ATOM 552 N N . LEU A 1 71 ? 9.492 -0.798 -16.180 1.00 93.12 71 LEU A N 1
ATOM 553 C CA . LEU A 1 71 ? 10.894 -0.845 -15.737 1.00 93.12 71 LEU A CA 1
ATOM 554 C C . LEU A 1 71 ? 11.037 -0.978 -14.215 1.00 93.12 71 LEU A C 1
ATOM 556 O O . LEU A 1 71 ? 12.031 -1.526 -13.751 1.00 93.12 71 LEU A O 1
ATOM 560 N N . TYR A 1 72 ? 10.041 -0.523 -13.458 1.00 93.31 72 TYR A N 1
ATOM 561 C CA . TYR A 1 72 ? 9.980 -0.602 -12.002 1.00 93.31 72 TYR A CA 1
ATOM 562 C C . TYR A 1 72 ? 8.526 -0.798 -11.554 1.00 93.31 72 TYR A C 1
ATOM 564 O O . TYR A 1 72 ? 7.600 -0.502 -12.311 1.00 93.31 72 TYR A O 1
ATOM 572 N N . GLN A 1 73 ? 8.342 -1.348 -10.353 1.00 96.00 73 GLN A N 1
ATOM 573 C CA . GLN A 1 73 ? 7.035 -1.520 -9.719 1.00 96.00 73 GLN A CA 1
ATOM 574 C C . GLN A 1 73 ? 6.587 -0.178 -9.134 1.00 96.00 73 GLN A C 1
ATOM 576 O O . GLN A 1 73 ? 7.272 0.366 -8.273 1.00 96.00 73 GLN A O 1
ATOM 581 N N . GLU A 1 74 ? 5.463 0.349 -9.612 1.00 97.00 74 GLU A N 1
ATOM 582 C CA . GLU A 1 74 ? 4.849 1.577 -9.094 1.00 97.00 74 GLU A CA 1
ATOM 583 C C . GLU A 1 74 ? 3.720 1.259 -8.109 1.00 97.00 74 GLU A C 1
ATOM 585 O O . GLU A 1 74 ? 3.508 2.021 -7.171 1.00 97.00 74 GLU A O 1
ATOM 590 N N . ASP A 1 75 ? 3.032 0.127 -8.276 1.00 97.19 75 ASP A N 1
ATOM 591 C CA . ASP A 1 75 ? 1.882 -0.212 -7.442 1.00 97.19 75 ASP A CA 1
ATOM 592 C C . ASP A 1 75 ? 2.316 -0.726 -6.070 1.00 97.19 75 ASP A C 1
ATOM 594 O O . ASP A 1 75 ? 3.187 -1.599 -5.978 1.00 97.19 75 ASP A O 1
ATOM 598 N N . GLN A 1 76 ? 1.641 -0.252 -5.027 1.00 96.75 76 GLN A N 1
ATOM 599 C CA . GLN A 1 76 ? 1.833 -0.679 -3.643 1.00 96.75 76 GLN A CA 1
ATOM 600 C C . GLN A 1 76 ? 0.520 -1.163 -3.031 1.00 96.75 76 GLN A C 1
ATOM 602 O O . GLN A 1 76 ? -0.570 -0.765 -3.447 1.00 96.75 76 GLN A O 1
ATOM 607 N N . VAL A 1 77 ? 0.616 -2.038 -2.030 1.00 95.25 77 VAL A N 1
ATOM 608 C CA . VAL A 1 77 ? -0.542 -2.601 -1.325 1.00 95.25 77 VAL A CA 1
ATOM 609 C C . VAL A 1 77 ? -0.292 -2.545 0.173 1.00 95.25 77 VAL A C 1
ATOM 611 O O . VAL A 1 77 ? 0.764 -2.958 0.643 1.00 95.25 77 VAL A O 1
ATOM 614 N N . THR A 1 78 ? -1.291 -2.092 0.927 1.00 94.19 78 THR A N 1
ATOM 615 C CA . THR A 1 78 ? -1.323 -2.228 2.388 1.00 94.19 78 THR A CA 1
ATOM 616 C C . THR A 1 78 ? -2.547 -3.034 2.795 1.00 94.19 78 THR A C 1
ATOM 618 O O . THR A 1 78 ? -3.598 -2.967 2.147 1.00 94.19 78 THR A O 1
ATOM 621 N N . CYS A 1 79 ? -2.415 -3.845 3.840 1.00 92.44 79 CYS A N 1
ATOM 622 C CA . CYS A 1 79 ? -3.485 -4.736 4.256 1.00 92.44 79 CYS A CA 1
ATOM 623 C C . CYS A 1 79 ? -3.420 -5.068 5.739 1.00 92.44 79 CYS A C 1
ATOM 625 O O . CYS A 1 79 ? -2.406 -5.551 6.235 1.00 92.44 79 CYS A O 1
ATOM 627 N N . ASN A 1 80 ? -4.543 -4.891 6.426 1.00 90.44 80 ASN A N 1
ATOM 628 C CA . ASN A 1 80 ? -4.724 -5.352 7.788 1.00 90.44 80 ASN A CA 1
ATOM 629 C C . ASN A 1 80 ? -6.172 -5.803 7.990 1.00 90.44 80 ASN A C 1
ATOM 631 O O . ASN A 1 80 ? -7.100 -5.002 7.942 1.00 90.44 80 ASN A O 1
ATOM 635 N N . VAL A 1 81 ? -6.360 -7.101 8.217 1.00 87.12 81 VAL A N 1
ATOM 636 C CA . VAL A 1 81 ? -7.685 -7.714 8.414 1.00 87.12 81 VAL A CA 1
ATOM 637 C C . VAL A 1 81 ? -8.156 -7.700 9.871 1.00 87.12 81 VAL A C 1
ATOM 639 O O . VAL A 1 81 ? -9.220 -8.230 10.166 1.00 87.12 81 VAL A O 1
ATOM 642 N N . ASN A 1 82 ? -7.362 -7.143 10.785 1.00 85.38 82 ASN A N 1
ATOM 643 C CA . ASN A 1 82 ? -7.620 -7.182 12.220 1.00 85.38 82 ASN A CA 1
ATOM 644 C C . ASN A 1 82 ? -7.514 -5.787 12.853 1.00 85.38 82 ASN A C 1
ATOM 646 O O . ASN A 1 82 ? -6.923 -5.622 13.922 1.00 85.38 82 ASN A O 1
ATOM 650 N N . LEU A 1 83 ? -8.054 -4.772 12.174 1.00 88.62 83 LEU A N 1
ATOM 651 C CA . LEU A 1 83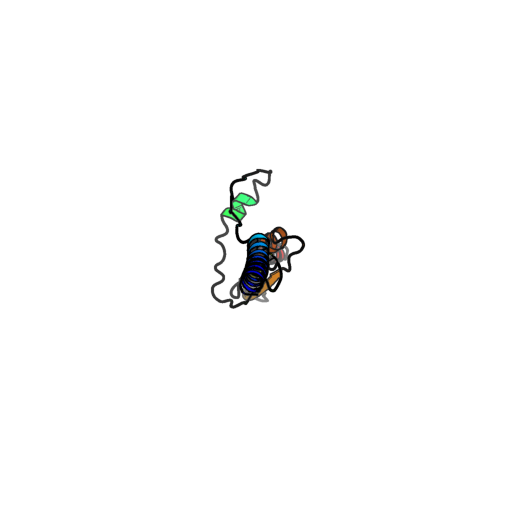 ? -8.172 -3.434 12.744 1.00 88.62 83 LEU A CA 1
ATOM 652 C C . LEU A 1 83 ? -9.332 -3.420 13.737 1.00 88.62 83 LEU A C 1
ATOM 654 O O . LEU A 1 83 ? -10.372 -4.034 13.505 1.00 88.62 83 LEU A O 1
ATOM 658 N N . LYS A 1 84 ? -9.158 -2.700 14.839 1.00 89.12 84 LYS A N 1
ATOM 659 C CA . LYS A 1 84 ? -10.174 -2.549 15.880 1.00 89.12 84 LYS A CA 1
ATOM 660 C C . LYS A 1 84 ? -10.744 -1.147 15.803 1.00 89.12 84 LYS A C 1
ATOM 662 O O . LYS A 1 84 ? -10.043 -0.185 16.095 1.00 89.12 84 LYS A O 1
ATOM 667 N N . PHE A 1 85 ? -11.994 -1.044 15.377 1.00 89.56 85 PHE A N 1
ATOM 668 C CA . PHE A 1 85 ? -12.700 0.223 15.286 1.00 89.56 85 PHE A CA 1
ATOM 669 C C . PHE A 1 85 ? -13.568 0.363 16.531 1.00 89.56 85 PHE A C 1
ATOM 671 O O . PHE A 1 85 ? -14.470 -0.456 16.722 1.00 89.56 85 PHE A O 1
ATOM 678 N N . PRO A 1 86 ? -13.334 1.373 17.374 1.00 85.69 86 PRO A N 1
ATOM 679 C CA . PRO A 1 86 ? -14.298 1.716 18.396 1.00 85.69 86 PRO A CA 1
ATOM 680 C C . PRO A 1 86 ? -15.535 2.313 17.703 1.00 85.69 86 PRO A C 1
ATOM 682 O O . PRO A 1 86 ? -15.426 3.184 16.844 1.00 85.69 86 PRO A O 1
ATOM 685 N N . LEU A 1 87 ? -16.723 1.808 18.015 1.00 82.50 87 LEU A N 1
ATOM 686 C CA . LEU A 1 87 ? -17.999 2.348 17.552 1.00 82.50 87 LEU A CA 1
ATOM 687 C C . LEU A 1 87 ? -18.843 2.714 18.769 1.00 82.50 87 LEU A C 1
ATOM 689 O O . LEU A 1 87 ? -18.847 2.004 19.773 1.00 82.50 87 LEU A O 1
ATOM 693 N N . LEU A 1 88 ? -19.576 3.822 18.682 1.00 79.25 88 LEU A N 1
ATOM 694 C CA . LEU A 1 88 ? -20.541 4.200 19.711 1.00 79.25 88 LEU A CA 1
ATOM 695 C C . LEU A 1 88 ? -21.816 3.370 19.538 1.00 79.25 88 LEU A C 1
ATOM 697 O O . LEU A 1 88 ? -22.618 3.604 18.632 1.00 79.25 88 LEU A O 1
ATOM 701 N N . GLY A 1 89 ? -21.970 2.369 20.401 1.00 76.62 89 GLY A N 1
ATOM 702 C CA . GLY A 1 89 ? -23.166 1.550 20.533 1.00 76.62 89 GLY A CA 1
ATOM 703 C C . GLY A 1 89 ? -24.163 2.137 21.535 1.00 76.62 89 GLY A C 1
ATOM 704 O O . GLY A 1 89 ? -23.917 3.155 22.181 1.00 76.62 89 GLY A O 1
ATOM 705 N N . ARG A 1 90 ? -25.315 1.472 21.695 1.00 73.94 90 ARG A N 1
ATOM 706 C CA . ARG A 1 90 ? -26.354 1.902 22.656 1.00 73.94 90 ARG A CA 1
ATOM 707 C C . ARG A 1 90 ? -25.892 1.839 24.115 1.00 73.94 90 ARG A C 1
ATOM 709 O O . ARG A 1 90 ? -26.363 2.640 24.914 1.00 73.94 90 ARG A O 1
ATOM 716 N N . ASP A 1 91 ? -24.977 0.923 24.427 1.00 81.56 91 ASP A N 1
ATOM 717 C CA . ASP A 1 91 ? -24.518 0.634 25.792 1.00 81.56 91 ASP A CA 1
ATOM 718 C C . ASP A 1 91 ? -23.090 1.156 26.075 1.00 81.56 91 ASP A C 1
ATOM 720 O O . ASP A 1 91 ? -22.531 0.878 27.135 1.00 81.56 91 ASP A O 1
ATOM 724 N N . GLY A 1 92 ? -22.488 1.914 25.146 1.00 82.56 92 GLY A N 1
ATOM 725 C CA . GLY A 1 92 ? -21.129 2.457 25.268 1.00 82.56 92 GLY A CA 1
ATOM 726 C C . GLY A 1 92 ? -20.263 2.233 24.025 1.00 82.56 92 GLY A C 1
ATOM 727 O O . GLY A 1 92 ? -20.777 2.003 22.932 1.00 82.56 92 GLY A O 1
ATOM 728 N N . ILE A 1 93 ? -18.938 2.322 24.189 1.00 83.81 93 ILE A N 1
ATOM 729 C CA . ILE A 1 93 ? -17.972 2.044 23.115 1.00 83.81 93 ILE A CA 1
ATOM 730 C C . ILE A 1 93 ? -17.847 0.528 22.933 1.00 83.81 93 ILE A C 1
ATOM 732 O O . ILE A 1 93 ? -17.474 -0.186 23.863 1.00 83.81 93 ILE A O 1
ATOM 736 N N . GLU A 1 94 ? -18.124 0.051 21.725 1.00 86.88 94 GLU A N 1
ATOM 737 C CA . GLU A 1 94 ? -17.955 -1.339 21.307 1.00 86.88 94 GLU A CA 1
ATOM 738 C C . GLU A 1 94 ? -16.787 -1.440 20.315 1.00 86.88 94 GLU A C 1
ATOM 740 O O . GLU A 1 94 ? -16.709 -0.664 19.363 1.00 86.88 94 GLU A O 1
ATOM 745 N N . GLU A 1 95 ? -15.862 -2.382 20.523 1.00 87.25 95 GLU A N 1
ATOM 746 C CA . GLU A 1 95 ? -14.800 -2.664 19.547 1.00 87.25 95 GLU A CA 1
ATOM 747 C C . GLU A 1 95 ? -15.325 -3.599 18.455 1.00 87.25 95 GLU A C 1
ATOM 749 O O . GLU A 1 95 ? -15.650 -4.758 18.718 1.00 87.25 95 GLU A O 1
ATOM 754 N N . VAL A 1 96 ? -15.332 -3.128 17.210 1.00 88.81 96 VAL A N 1
ATOM 755 C CA . VAL A 1 96 ? -15.671 -3.942 16.041 1.00 88.81 96 VAL A CA 1
ATOM 756 C C . VAL A 1 96 ? -14.414 -4.245 15.234 1.00 88.81 96 VAL A C 1
ATOM 758 O O . VAL A 1 96 ? -13.609 -3.361 14.938 1.00 88.81 96 VAL A O 1
ATOM 761 N N . ALA A 1 97 ? -14.245 -5.515 14.863 1.00 88.25 97 ALA A N 1
ATOM 762 C CA . ALA A 1 97 ? -13.170 -5.940 13.977 1.00 88.25 97 ALA A CA 1
ATOM 763 C C . ALA A 1 97 ? -13.489 -5.542 12.528 1.00 88.25 97 ALA A C 1
ATOM 765 O O . ALA A 1 97 ? -14.519 -5.934 11.975 1.00 88.25 97 ALA A O 1
ATOM 766 N N . VAL A 1 98 ? -12.589 -4.784 11.908 1.00 89.12 98 VAL A N 1
ATOM 767 C CA . VAL A 1 98 ? -12.689 -4.322 10.521 1.00 89.12 98 VAL A CA 1
ATOM 768 C C . VAL A 1 98 ? -11.425 -4.729 9.774 1.00 89.12 98 VAL A C 1
ATOM 770 O O . VAL A 1 98 ? -10.310 -4.580 10.270 1.00 89.12 98 VAL A O 1
ATOM 773 N N . GLY A 1 99 ? -11.592 -5.233 8.555 1.00 90.19 99 GLY A N 1
ATOM 774 C CA . GLY A 1 99 ? -10.479 -5.440 7.639 1.00 90.19 99 GLY A CA 1
ATOM 775 C C . GLY A 1 99 ? -10.370 -4.297 6.640 1.00 90.19 99 GLY A C 1
ATOM 776 O O . GLY A 1 99 ? -11.372 -3.914 6.039 1.00 90.19 99 GLY A O 1
ATOM 777 N N . ALA A 1 100 ? -9.161 -3.781 6.433 1.00 91.38 100 ALA A N 1
ATOM 778 C CA . ALA A 1 100 ? -8.868 -2.819 5.379 1.00 91.38 100 ALA A CA 1
ATOM 779 C C . ALA A 1 100 ? -7.776 -3.349 4.448 1.00 91.38 100 ALA A C 1
ATOM 781 O O . ALA A 1 100 ? -6.742 -3.854 4.888 1.00 91.38 100 ALA A O 1
ATOM 782 N N . VAL A 1 101 ? -8.014 -3.189 3.150 1.00 93.69 101 VAL A N 1
ATOM 783 C CA . VAL A 1 101 ? -7.049 -3.443 2.080 1.00 93.69 101 VAL A CA 1
ATOM 784 C C . VAL A 1 101 ? -7.090 -2.239 1.157 1.00 93.69 101 VAL A C 1
ATOM 786 O O . VAL A 1 101 ? -8.176 -1.826 0.747 1.00 93.69 101 VAL A O 1
ATOM 789 N N . ALA A 1 102 ? -5.932 -1.677 0.833 1.00 95.25 102 ALA A N 1
ATOM 790 C CA . ALA A 1 102 ? -5.833 -0.576 -0.114 1.00 95.25 102 ALA A CA 1
ATOM 791 C C . ALA A 1 102 ? -4.731 -0.851 -1.137 1.00 95.25 102 ALA A C 1
ATOM 793 O O . ALA A 1 102 ? -3.668 -1.378 -0.803 1.00 95.25 102 ALA A O 1
ATOM 794 N N . VAL A 1 103 ? -5.025 -0.502 -2.388 1.00 96.81 103 VAL A N 1
ATOM 795 C CA . VAL A 1 103 ? -4.128 -0.624 -3.538 1.00 96.81 103 VAL A CA 1
ATOM 796 C C . VAL A 1 103 ? -3.844 0.782 -4.045 1.00 96.81 103 VAL A C 1
ATOM 798 O O . VAL A 1 103 ? -4.774 1.560 -4.262 1.00 96.81 103 VAL A O 1
ATOM 801 N N . PHE A 1 104 ? -2.568 1.095 -4.231 1.00 97.50 104 PHE A N 1
ATOM 802 C CA . PHE A 1 104 ? -2.089 2.401 -4.661 1.00 97.50 104 PHE A CA 1
ATOM 803 C C . PHE A 1 104 ? -1.358 2.241 -5.987 1.00 97.50 104 PHE A C 1
ATOM 805 O O . PHE A 1 104 ? -0.263 1.690 -6.012 1.00 97.50 104 PHE A O 1
ATOM 812 N N . ASP A 1 105 ? -1.966 2.710 -7.073 1.00 96.81 105 ASP A N 1
ATOM 813 C CA . ASP A 1 105 ? -1.357 2.763 -8.406 1.00 96.81 105 ASP A CA 1
ATOM 814 C C . ASP A 1 105 ? -0.454 4.003 -8.488 1.00 96.81 105 ASP A C 1
ATOM 816 O O . ASP A 1 105 ? -0.922 5.139 -8.353 1.00 96.81 105 ASP A O 1
ATOM 820 N N . GLY A 1 106 ? 0.855 3.783 -8.597 1.00 96.06 106 GLY A N 1
ATOM 821 C CA . GLY A 1 106 ? 1.829 4.867 -8.673 1.00 96.06 106 GLY A CA 1
ATOM 822 C C . GLY A 1 106 ? 1.882 5.486 -10.072 1.00 96.06 106 GLY A C 1
ATOM 823 O O . GLY A 1 106 ? 1.525 4.873 -11.071 1.00 96.06 106 GLY A O 1
ATOM 824 N N . HIS A 1 107 ? 2.359 6.726 -10.164 1.00 94.31 107 HIS A N 1
ATOM 825 C CA . HIS A 1 107 ? 2.526 7.409 -11.444 1.00 94.31 107 HIS A CA 1
ATOM 826 C C . HIS A 1 107 ? 3.851 8.166 -11.470 1.00 94.31 107 HIS A C 1
ATOM 828 O O . HIS A 1 107 ? 4.072 9.043 -10.636 1.00 94.31 107 HIS A O 1
ATOM 834 N N . ILE A 1 108 ? 4.706 7.870 -12.459 1.00 94.06 108 ILE A N 1
ATOM 835 C CA . ILE A 1 108 ? 6.031 8.504 -12.624 1.00 94.06 108 ILE A CA 1
ATOM 836 C C . ILE A 1 108 ? 6.955 8.146 -11.437 1.00 94.06 108 ILE A C 1
ATOM 838 O O . ILE A 1 108 ? 7.803 8.928 -11.014 1.00 94.06 108 ILE A O 1
ATOM 842 N N . GLY A 1 109 ? 6.787 6.953 -10.867 1.00 93.69 109 GLY A N 1
ATOM 843 C CA . GLY A 1 109 ? 7.520 6.491 -9.692 1.00 93.69 109 GLY A CA 1
ATOM 844 C C . GLY A 1 109 ? 6.638 5.835 -8.634 1.00 93.69 109 GLY A C 1
ATOM 845 O O . GLY A 1 109 ? 5.416 5.957 -8.627 1.00 93.69 109 GLY A O 1
ATOM 846 N N . HIS A 1 110 ? 7.301 5.163 -7.693 1.00 96.69 110 HIS A N 1
ATOM 847 C CA . HIS A 1 110 ? 6.659 4.478 -6.568 1.00 96.69 110 HIS A CA 1
ATOM 848 C C . HIS A 1 110 ? 6.608 5.323 -5.288 1.00 96.69 110 HIS A C 1
ATOM 850 O O . HIS A 1 110 ? 6.033 4.892 -4.300 1.00 96.69 110 HIS A O 1
ATOM 856 N N . VAL A 1 111 ? 7.220 6.512 -5.269 1.00 97.44 111 VAL A N 1
ATOM 857 C CA . VAL A 1 111 ? 7.389 7.297 -4.031 1.00 97.44 111 VAL A CA 1
ATOM 858 C C . VAL A 1 111 ? 6.038 7.675 -3.418 1.00 97.44 111 VAL A C 1
ATOM 860 O O . VAL A 1 111 ? 5.837 7.523 -2.217 1.00 97.44 111 VAL A O 1
ATOM 863 N N . ALA A 1 112 ? 5.088 8.127 -4.241 1.00 97.00 112 ALA A N 1
ATOM 864 C CA . ALA A 1 112 ? 3.766 8.527 -3.765 1.00 97.00 112 ALA A CA 1
ATOM 865 C C . ALA A 1 112 ? 2.919 7.327 -3.312 1.00 97.00 112 ALA A C 1
ATOM 867 O O . ALA A 1 112 ? 2.292 7.382 -2.256 1.00 97.00 112 ALA A O 1
ATOM 868 N N . SER A 1 113 ? 2.913 6.239 -4.086 1.00 97.69 113 SER A N 1
ATOM 869 C CA . SER A 1 113 ? 2.188 5.012 -3.740 1.00 97.69 113 SER A CA 1
ATOM 870 C C . SER A 1 113 ? 2.776 4.329 -2.505 1.00 97.69 113 SER A C 1
ATOM 872 O O . SER A 1 113 ? 2.012 3.820 -1.691 1.00 97.69 113 SER A O 1
ATOM 874 N N . GLN A 1 114 ? 4.100 4.376 -2.324 1.00 97.50 114 GLN A N 1
ATOM 875 C CA . GLN A 1 114 ? 4.793 3.863 -1.141 1.00 97.50 114 GLN A CA 1
ATOM 876 C C . GLN A 1 114 ? 4.452 4.683 0.100 1.00 97.50 114 GLN A C 1
ATOM 878 O O . GLN A 1 114 ? 4.006 4.130 1.099 1.00 97.50 114 GLN A O 1
ATOM 883 N N . MET A 1 115 ? 4.574 6.010 0.023 1.00 97.00 115 MET A N 1
ATOM 884 C CA . MET A 1 115 ? 4.183 6.875 1.136 1.00 97.00 115 MET A CA 1
ATOM 885 C C . MET A 1 115 ? 2.717 6.642 1.521 1.00 97.00 115 MET A C 1
ATOM 887 O O . MET A 1 115 ? 2.401 6.529 2.702 1.00 97.00 115 MET A O 1
ATOM 891 N N . ALA A 1 116 ? 1.825 6.522 0.533 1.00 97.19 116 ALA A N 1
ATOM 892 C CA . ALA A 1 116 ? 0.420 6.236 0.781 1.00 97.19 116 ALA A CA 1
ATOM 893 C C . ALA A 1 116 ? 0.208 4.861 1.441 1.00 97.19 116 ALA A C 1
ATOM 895 O O . ALA A 1 116 ? -0.558 4.779 2.399 1.00 97.19 116 ALA A O 1
ATOM 896 N N . SER A 1 117 ? 0.892 3.800 0.991 1.00 96.12 117 SER A N 1
ATOM 897 C CA . SER A 1 117 ? 0.773 2.468 1.601 1.00 96.12 117 SER A CA 1
ATOM 898 C C . SER A 1 117 ? 1.270 2.417 3.039 1.00 96.12 117 SER A C 1
ATOM 900 O O . SER A 1 117 ? 0.672 1.707 3.853 1.00 96.12 117 SER A O 1
ATOM 902 N N . ASP A 1 118 ? 2.313 3.186 3.345 1.00 95.00 118 ASP A N 1
ATOM 903 C CA . ASP A 1 118 ? 2.943 3.207 4.662 1.00 95.00 118 ASP A CA 1
ATOM 904 C C . ASP A 1 118 ? 2.067 3.940 5.689 1.00 95.00 118 ASP A C 1
ATOM 906 O O . ASP A 1 118 ? 1.890 3.452 6.801 1.00 95.00 118 ASP A O 1
ATOM 910 N N . VAL A 1 119 ? 1.448 5.070 5.317 1.00 95.75 119 VAL A N 1
ATOM 911 C CA . VAL A 1 119 ? 0.713 5.930 6.274 1.00 95.75 119 VAL A CA 1
ATOM 912 C C . VAL A 1 119 ? -0.806 5.723 6.292 1.00 95.75 119 VAL A C 1
ATOM 914 O O . VAL A 1 119 ? -1.489 6.241 7.179 1.00 95.75 119 VAL A O 1
ATOM 917 N N . PHE A 1 120 ? -1.379 5.016 5.310 1.00 95.62 120 PHE A N 1
ATOM 918 C CA . PHE A 1 120 ? -2.835 4.930 5.137 1.00 95.62 120 PHE A CA 1
ATOM 919 C C . PHE A 1 120 ? -3.560 4.349 6.354 1.00 95.62 120 PHE A C 1
ATOM 921 O O . PHE A 1 120 ? -4.554 4.925 6.799 1.00 95.62 120 PHE A O 1
ATOM 928 N N . LEU A 1 121 ? -3.082 3.225 6.898 1.00 92.31 121 LEU A N 1
ATOM 929 C CA . LEU A 1 121 ? -3.749 2.560 8.023 1.00 92.31 121 LEU A CA 1
ATOM 930 C C . LEU A 1 121 ? -3.700 3.415 9.293 1.00 92.31 121 LEU A C 1
ATOM 932 O O . LEU A 1 121 ? -4.710 3.528 9.986 1.00 92.31 121 LEU A O 1
ATOM 936 N N . ASP A 1 122 ? -2.579 4.087 9.546 1.00 91.88 122 ASP A N 1
ATOM 937 C CA . ASP A 1 122 ? -2.431 4.978 10.697 1.00 91.88 122 ASP A CA 1
ATOM 938 C C . ASP A 1 122 ? -3.359 6.188 10.578 1.00 91.88 122 ASP A C 1
ATOM 940 O O . ASP A 1 122 ? -4.079 6.528 11.518 1.00 91.88 122 ASP A O 1
ATOM 944 N N . LYS A 1 123 ? -3.428 6.811 9.393 1.00 93.12 123 LYS A N 1
ATOM 945 C CA . LYS A 1 123 ? -4.363 7.917 9.138 1.00 93.12 123 LYS A CA 1
ATOM 946 C C . LYS A 1 123 ? -5.821 7.478 9.236 1.00 93.12 123 LYS A C 1
ATOM 948 O O . LYS A 1 123 ? -6.641 8.243 9.746 1.00 93.12 123 LYS A O 1
ATOM 953 N N . LEU A 1 124 ? -6.143 6.264 8.790 1.00 91.62 124 LEU A N 1
ATOM 954 C CA . LEU A 1 124 ? -7.473 5.684 8.940 1.00 91.62 124 LEU A CA 1
ATOM 955 C C . LEU A 1 124 ? -7.839 5.535 10.423 1.00 91.62 124 LEU A C 1
ATOM 957 O O . LEU A 1 124 ? -8.897 6.015 10.826 1.00 91.62 124 LEU A O 1
ATOM 961 N N . MET A 1 125 ? -6.958 4.951 11.243 1.00 89.19 125 MET A N 1
ATOM 962 C CA . MET A 1 125 ? -7.190 4.799 12.686 1.00 89.19 125 MET A CA 1
ATOM 963 C C . MET A 1 125 ? -7.316 6.150 13.396 1.00 89.19 125 MET A C 1
ATOM 965 O O . MET A 1 125 ? -8.246 6.353 14.175 1.00 89.19 125 MET A O 1
ATOM 969 N N . LEU A 1 126 ? -6.428 7.103 13.092 1.00 90.06 126 LEU A N 1
ATOM 970 C CA . LEU A 1 126 ? -6.487 8.455 13.653 1.00 90.06 126 LEU A CA 1
ATOM 971 C C . LEU A 1 126 ? -7.820 9.139 13.338 1.00 90.06 126 LEU A C 1
ATOM 973 O O . LEU A 1 126 ? -8.415 9.774 14.208 1.00 90.06 126 LEU A O 1
ATOM 977 N N . LYS A 1 127 ? -8.315 8.993 12.103 1.00 88.25 127 LYS A N 1
ATOM 978 C CA . LYS A 1 127 ? -9.597 9.571 11.693 1.00 88.25 127 LYS A CA 1
ATOM 979 C C . LYS A 1 127 ? -10.770 8.945 12.445 1.00 88.25 127 LYS A C 1
ATOM 981 O O . LYS A 1 127 ? -11.652 9.680 12.876 1.00 88.25 127 LYS A O 1
ATOM 986 N N . VAL A 1 128 ? -10.771 7.621 12.595 1.00 87.44 128 VAL A N 1
ATOM 987 C CA . VAL A 1 128 ? -11.822 6.877 13.304 1.00 87.44 128 VAL A CA 1
ATOM 988 C C . VAL A 1 128 ? -11.867 7.279 14.775 1.00 87.44 128 VAL A C 1
ATOM 990 O O . VAL A 1 128 ? -12.925 7.668 15.262 1.00 87.44 128 VAL A O 1
ATOM 993 N N . ASN A 1 129 ? -10.722 7.278 15.460 1.00 84.06 129 ASN A N 1
ATOM 994 C CA . ASN A 1 129 ? -10.651 7.640 16.876 1.00 84.06 129 ASN A CA 1
ATOM 995 C C . ASN A 1 129 ? -11.067 9.100 17.112 1.00 84.06 129 ASN A C 1
ATOM 997 O O . ASN A 1 129 ? -11.865 9.378 18.004 1.00 84.06 129 ASN A O 1
ATOM 1001 N N . GLY A 1 130 ? -10.610 10.029 16.263 1.00 80.44 130 GLY A N 1
ATOM 1002 C CA . GLY A 1 130 ? -10.995 11.440 16.363 1.00 80.44 130 GLY A CA 1
ATOM 1003 C C . GLY A 1 130 ? -12.486 11.700 16.106 1.00 80.44 130 GLY A C 1
ATOM 1004 O O . GLY A 1 130 ? -13.032 12.676 16.612 1.00 80.44 130 GLY A O 1
ATOM 1005 N N . SER A 1 131 ? -13.174 10.836 15.349 1.00 72.62 131 SER A N 1
ATOM 1006 C CA . SER A 1 131 ? -14.631 10.927 15.172 1.00 72.62 131 SER A CA 1
ATOM 1007 C C . SER A 1 131 ? -15.424 10.532 16.419 1.00 72.62 131 SER A C 1
ATOM 1009 O O . SER A 1 131 ? -16.573 10.942 16.540 1.00 72.62 131 SER A O 1
ATOM 1011 N N . ILE A 1 132 ? -14.829 9.779 17.345 1.00 67.19 132 ILE A N 1
ATOM 1012 C CA . ILE A 1 132 ? -15.476 9.379 18.601 1.00 67.19 132 ILE A CA 1
ATOM 1013 C C . ILE A 1 132 ? -15.286 10.443 19.673 1.00 67.19 132 ILE A C 1
ATOM 1015 O O . ILE A 1 132 ? -16.226 10.734 20.395 1.00 67.19 132 ILE A O 1
ATOM 1019 N N . GLU A 1 133 ? -14.110 11.070 19.751 1.00 62.41 133 GLU A N 1
ATOM 1020 C CA . GLU A 1 133 ? -13.855 12.142 20.728 1.00 62.41 133 GLU A CA 1
ATOM 1021 C C . GLU A 1 133 ? -14.722 13.395 20.504 1.00 62.41 133 GLU A C 1
ATOM 1023 O O . GLU A 1 133 ? -14.897 14.199 21.416 1.00 62.41 133 GLU A O 1
ATOM 1028 N N . GLN A 1 134 ? -15.259 13.578 19.294 1.00 59.75 134 GLN A N 1
ATOM 1029 C CA . GLN A 1 134 ? -16.142 14.697 18.939 1.00 59.75 134 GLN A CA 1
ATOM 1030 C C . GLN A 1 134 ? -17.642 14.383 19.097 1.00 59.75 134 GLN A C 1
ATOM 1032 O O . GLN A 1 134 ? -18.465 15.261 18.824 1.00 59.75 134 GLN A O 1
ATOM 1037 N N . SER A 1 135 ? -17.996 13.157 19.495 1.00 54.12 135 SER A N 1
ATOM 1038 C CA . SER A 1 135 ? -19.370 12.666 19.665 1.00 54.12 135 SER A CA 1
ATOM 1039 C C . SER A 1 135 ? -19.768 12.571 21.133 1.00 54.12 135 SER A C 1
ATOM 1041 O O . SER A 1 135 ? -20.999 12.625 21.357 1.00 54.12 135 SER A O 1
#

Foldseek 3Di:
DVVVVVVVVVVVVVVVVVVVVCVVVVLPPDPPPPPDDDDDDDPVPVVVVLVPPDQPDQPDDDDDADCPPPPDGQKDKAWHQADWFFDQDPVGTDTDGHIDIDMFRGDPHNPVNVVCRRCVVVVVNVVRVVVVVVD

InterPro domains:
  IPR036457 PPM-type phosphatase-like domain superfamily [G3DSA:3.60.40.10] (53-134)
  IPR036457 PPM-type phosphatase-like domain superfamily [SSF81606] (50-126)

Sequence (135 aa):
MKELKIVWTIIMLFGLFMACFVGIIMNPRVGIDNSNSKAESEEDLSEELLKLSIPIPTQNCHFATSQGRRLYQEDQVTCNVNLKFPLLGRDGIEEVAVGAVAVFDGHIGHVASQMASDVFLDKLMLKVNGSIEQS